Protein AF-A0A1R3HMX6-F1 (afdb_monomer_lite)

pLDDT: mean 74.97, std 18.67, range [32.94, 94.75]

Secondary structure (DSSP, 8-state):
-----------------S------TTEEEEEEEEEE-STTEEEEEEEEEETT--EEEEEEEEE-SSHHHHHHHHHHHHHHHHHHTT--EEEEESSSS-EEE---S-----

Foldseek 3Di:
DDDDDDDPDDDPPPPPQADDDPADDLEKEKDKDWADDPDQKIWIWMWIAHPVGDIDIDTDIDGHPDPVRVVVVNVVVCVVVCVVVVRQWYWYDPDRYDIDTPHDPDPPPD

Sequence (110 aa):
MVRWKKNPSTLPQSNLIQSTPHLQGNEWMRFWKIDKGTGQNFGIAMLARNLQGDSIILCKSIEAATPIKARIKLVRVSHSRLP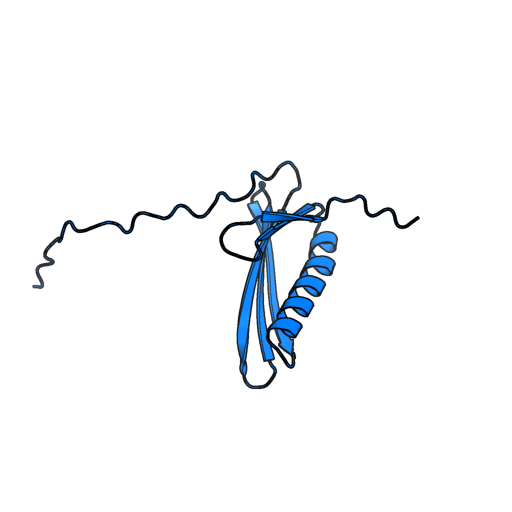QLGANSIWCSFDTGKWTRIMAGKTKVS

Structure (mmCIF, N/CA/C/O backbone):
data_AF-A0A1R3HMX6-F1
#
_entry.id   AF-A0A1R3HMX6-F1
#
loop_
_atom_site.group_PDB
_atom_site.id
_atom_site.type_symbol
_atom_site.label_atom_id
_atom_site.label_alt_id
_atom_site.label_comp_id
_atom_site.label_asym_id
_atom_site.label_entity_id
_atom_site.label_seq_id
_atom_site.pdbx_PDB_ins_code
_atom_site.Cartn_x
_atom_site.Cartn_y
_atom_site.Cartn_z
_atom_site.occupancy
_atom_site.B_iso_or_equiv
_atom_site.auth_seq_id
_atom_site.auth_comp_id
_atom_site.auth_asym_id
_atom_site.auth_atom_id
_atom_site.pdbx_PDB_model_num
ATOM 1 N N . MET A 1 1 ? -42.954 4.759 -22.465 1.00 36.88 1 MET A N 1
ATOM 2 C CA . MET A 1 1 ? -42.008 5.490 -23.338 1.00 36.88 1 MET A CA 1
ATOM 3 C C . MET A 1 1 ? -41.491 6.700 -22.560 1.00 36.88 1 MET A C 1
ATOM 5 O O . MET A 1 1 ? -42.230 7.658 -22.392 1.00 36.88 1 MET A O 1
ATOM 9 N N . VAL A 1 2 ? -40.290 6.621 -21.973 1.00 34.97 2 VAL A N 1
ATOM 10 C CA . VAL A 1 2 ? -39.748 7.667 -21.081 1.00 34.97 2 VAL A CA 1
ATOM 11 C C . VAL A 1 2 ? -38.773 8.544 -21.868 1.00 34.97 2 VAL A C 1
ATOM 13 O O . VAL A 1 2 ? -37.738 8.068 -22.331 1.00 34.97 2 VAL A O 1
ATOM 16 N N . ARG A 1 3 ? -39.122 9.823 -22.053 1.00 36.06 3 ARG A N 1
ATOM 17 C CA . ARG A 1 3 ? -38.261 10.838 -22.678 1.00 36.06 3 ARG A CA 1
ATOM 18 C C . ARG A 1 3 ? -37.225 11.326 -21.665 1.00 36.06 3 ARG A C 1
ATOM 20 O O . ARG A 1 3 ? -37.577 11.993 -20.696 1.00 36.06 3 ARG A O 1
ATOM 27 N N . TRP A 1 4 ? -35.950 11.062 -21.932 1.00 32.94 4 TRP A N 1
ATOM 28 C CA . TRP A 1 4 ? -34.839 11.699 -21.230 1.00 32.94 4 TRP A CA 1
ATOM 29 C C . TRP A 1 4 ? -34.659 13.131 -21.752 1.00 32.94 4 TRP A C 1
ATOM 31 O O . TRP A 1 4 ? -34.309 13.334 -22.915 1.00 32.94 4 TRP A O 1
ATOM 41 N N . LYS A 1 5 ? -34.905 14.136 -20.904 1.00 42.25 5 LYS A N 1
ATOM 42 C CA . LYS A 1 5 ? -34.484 15.519 -21.171 1.00 42.25 5 LYS A CA 1
ATOM 43 C C . LYS A 1 5 ? -32.974 15.611 -20.930 1.00 42.25 5 LYS A C 1
ATOM 45 O O . LYS A 1 5 ? -32.520 15.434 -19.804 1.00 42.25 5 LYS A O 1
ATOM 50 N N . LYS A 1 6 ? -32.196 15.882 -21.984 1.00 45.62 6 LYS A N 1
ATOM 51 C CA . LYS A 1 6 ? -30.782 16.269 -21.868 1.00 45.62 6 LYS A CA 1
ATOM 52 C C . LYS A 1 6 ? -30.715 17.664 -21.240 1.00 45.62 6 LYS A C 1
ATOM 54 O O . LYS A 1 6 ? -30.996 18.642 -21.924 1.00 45.62 6 LYS A O 1
ATOM 59 N N . ASN A 1 7 ? -30.342 17.751 -19.967 1.00 45.91 7 ASN A N 1
ATOM 60 C CA . ASN A 1 7 ? -29.815 18.990 -19.398 1.00 45.91 7 ASN A CA 1
ATOM 61 C C . ASN A 1 7 ? -28.329 19.092 -19.778 1.00 45.91 7 ASN A C 1
ATOM 63 O O . ASN A 1 7 ? -27.558 18.214 -19.385 1.00 45.91 7 ASN A O 1
ATOM 67 N N . PRO A 1 8 ? -27.891 20.126 -20.517 1.00 49.31 8 PRO A N 1
ATOM 68 C CA . PRO A 1 8 ? -26.479 20.416 -20.697 1.00 49.31 8 PRO A CA 1
ATOM 69 C C . PRO A 1 8 ? -26.015 21.237 -19.492 1.00 49.31 8 PRO A C 1
ATOM 71 O O . PRO A 1 8 ? -25.800 22.439 -19.587 1.00 49.31 8 PRO A O 1
ATOM 74 N N . SER A 1 9 ? -25.924 20.613 -18.322 1.00 49.03 9 SER A N 1
ATOM 75 C CA . SER A 1 9 ? -25.411 21.287 -17.131 1.00 49.03 9 SER A CA 1
ATOM 76 C C . SER A 1 9 ? -24.267 20.476 -16.555 1.00 49.03 9 SER A C 1
ATOM 78 O O . SER A 1 9 ? -24.480 19.450 -15.912 1.00 49.03 9 SER A O 1
ATOM 80 N N . THR A 1 10 ? -23.066 20.987 -16.836 1.00 48.91 10 THR A N 1
ATOM 81 C CA . THR A 1 10 ? -21.820 20.754 -16.103 1.00 48.91 10 THR A CA 1
ATOM 82 C C . THR A 1 10 ? -21.446 19.286 -15.949 1.00 48.91 10 THR A C 1
ATOM 84 O O . THR A 1 10 ? -21.768 18.644 -14.950 1.00 48.91 10 THR A O 1
ATOM 87 N N . LEU A 1 11 ? -20.660 18.781 -16.908 1.00 40.22 11 LEU A N 1
ATOM 88 C CA . LEU A 1 11 ? -19.680 17.749 -16.573 1.00 40.22 11 LEU A CA 1
ATOM 89 C C . LEU A 1 11 ? -18.978 18.220 -15.290 1.00 40.22 11 LEU A C 1
ATOM 91 O O . LEU A 1 11 ? -18.529 19.373 -15.276 1.00 40.22 11 LEU A O 1
ATOM 95 N N . PRO A 1 12 ? -18.920 17.417 -14.212 1.00 45.44 12 PRO A N 1
ATOM 96 C CA . PRO A 1 12 ? -18.090 17.779 -13.079 1.00 45.44 12 PRO A CA 1
ATOM 97 C C . PRO A 1 12 ? -16.699 17.986 -13.663 1.00 45.44 12 PRO A C 1
ATOM 99 O O . PRO A 1 12 ? -16.145 17.060 -14.260 1.00 45.44 12 PRO A O 1
ATOM 102 N N . GLN A 1 13 ? -16.190 19.222 -13.596 1.00 40.66 13 GLN A N 1
ATOM 103 C CA . GLN A 1 13 ? -14.806 19.490 -13.945 1.00 40.66 13 GLN A CA 1
ATOM 104 C C . GLN A 1 13 ? -14.008 18.471 -13.155 1.00 40.66 13 GLN A C 1
ATOM 106 O O . GLN A 1 13 ? -14.060 18.450 -11.923 1.00 40.66 13 GLN A O 1
ATOM 111 N N . SER A 1 14 ? -13.364 17.550 -13.867 1.00 42.59 14 SER A N 1
ATOM 112 C CA . SER A 1 14 ? -12.422 16.649 -13.248 1.00 42.59 14 SER A CA 1
ATOM 113 C C . SER A 1 14 ? -11.378 17.566 -12.638 1.00 42.59 14 SER A C 1
ATOM 115 O O . SER A 1 14 ? -10.553 18.125 -13.361 1.00 42.59 14 SER A O 1
ATOM 117 N N . ASN A 1 15 ? -11.448 17.769 -11.324 1.00 42.00 15 ASN A N 1
ATOM 118 C CA . ASN A 1 15 ? -10.305 18.190 -10.544 1.00 42.00 15 ASN A CA 1
ATOM 119 C C . ASN A 1 15 ? -9.281 17.089 -10.788 1.00 42.00 15 ASN A C 1
ATOM 121 O O . ASN A 1 15 ? -9.322 16.050 -10.128 1.00 42.00 15 ASN A O 1
ATOM 125 N N . LEU A 1 16 ? -8.489 17.250 -11.852 1.00 44.06 16 LEU A N 1
ATOM 126 C CA . LEU A 1 16 ? -7.431 16.336 -12.225 1.00 44.06 16 LEU A CA 1
ATOM 127 C C . LEU A 1 16 ? -6.561 16.246 -10.985 1.00 44.06 16 LEU A C 1
ATOM 129 O O . LEU A 1 16 ? -5.925 17.214 -10.572 1.00 44.06 16 LEU A O 1
ATOM 133 N N . ILE A 1 17 ? -6.686 15.092 -10.339 1.00 52.72 17 ILE A N 1
ATOM 134 C CA . ILE A 1 17 ? -5.997 14.719 -9.121 1.00 52.72 17 ILE A CA 1
ATOM 135 C C . ILE A 1 17 ? -4.536 15.109 -9.323 1.00 52.72 17 ILE A C 1
ATOM 137 O O . ILE A 1 17 ? -3.951 14.765 -10.353 1.00 52.72 17 ILE A O 1
ATOM 141 N N . GLN A 1 18 ? -3.990 15.864 -8.367 1.00 55.50 18 GLN A N 1
ATOM 142 C CA . GLN A 1 18 ? -2.585 16.258 -8.339 1.00 55.50 18 GLN A CA 1
ATOM 143 C C . GLN A 1 18 ? -1.703 15.099 -8.815 1.00 55.50 18 GLN A C 1
ATOM 145 O O . GLN A 1 18 ? -1.854 13.958 -8.365 1.00 55.50 18 GLN A O 1
ATOM 150 N N . SER A 1 19 ? -0.864 15.422 -9.799 1.00 60.25 19 SER A N 1
ATOM 151 C CA . SER A 1 19 ? -0.196 14.490 -10.699 1.00 60.25 19 SER A CA 1
ATOM 152 C C . SER A 1 19 ? 0.413 13.305 -9.956 1.00 60.25 19 SER A C 1
ATOM 154 O O . SER A 1 19 ? 1.242 13.450 -9.057 1.00 60.25 19 SER A O 1
ATOM 156 N N . THR A 1 20 ? 0.009 12.100 -10.358 1.00 68.19 20 THR A N 1
ATOM 157 C CA . THR A 1 20 ? 0.745 10.877 -10.032 1.00 68.19 20 THR A CA 1
ATOM 158 C C . THR A 1 20 ? 2.231 11.085 -10.333 1.00 68.19 20 THR A C 1
ATOM 160 O O . THR A 1 20 ? 2.550 11.704 -11.354 1.00 68.19 20 THR A O 1
ATOM 163 N N . PRO A 1 21 ? 3.144 10.592 -9.481 1.00 73.94 21 PRO A N 1
ATOM 164 C CA . PRO A 1 21 ? 4.565 10.826 -9.649 1.00 73.94 21 PRO A CA 1
ATOM 165 C C . PRO A 1 21 ? 4.991 10.239 -10.989 1.00 73.94 21 PRO A C 1
ATOM 167 O O . PRO A 1 21 ? 4.541 9.155 -11.372 1.00 73.94 21 PRO A O 1
ATOM 170 N N . HIS A 1 22 ? 5.858 10.953 -11.699 1.00 78.69 22 HIS A N 1
ATOM 171 C CA . HIS A 1 22 ? 6.509 10.391 -12.869 1.00 78.69 22 HIS A CA 1
ATOM 172 C C . HIS A 1 22 ? 7.486 9.318 -12.382 1.00 78.69 22 HIS A C 1
ATOM 174 O O . HIS A 1 22 ? 8.570 9.632 -11.893 1.00 78.69 22 HIS A O 1
ATOM 180 N N . LEU A 1 23 ? 7.048 8.062 -12.427 1.00 81.19 23 LEU A N 1
ATOM 181 C CA . LEU A 1 23 ? 7.867 6.918 -12.047 1.00 81.19 23 LEU A CA 1
ATOM 182 C C . LEU A 1 23 ? 9.022 6.776 -13.046 1.00 81.19 23 LEU A C 1
ATOM 184 O O . LEU A 1 23 ? 8.839 7.015 -14.237 1.00 81.19 23 LEU A O 1
ATOM 188 N N . GLN A 1 24 ? 10.201 6.376 -12.579 1.00 79.50 24 GLN A N 1
ATOM 189 C CA . GLN A 1 24 ? 11.355 6.085 -13.438 1.00 79.50 24 GLN A CA 1
ATOM 190 C C . GLN A 1 24 ? 11.916 4.687 -13.164 1.00 79.50 24 GLN A C 1
ATOM 192 O O . GLN A 1 24 ? 12.040 4.268 -12.015 1.00 79.50 24 GLN A O 1
ATOM 197 N N . GLY A 1 25 ? 12.298 3.956 -14.215 1.00 78.12 25 GLY A N 1
ATOM 198 C CA . GLY A 1 25 ? 12.935 2.640 -14.087 1.00 78.12 25 GLY A CA 1
ATOM 199 C C . GLY A 1 25 ? 12.082 1.625 -13.311 1.00 78.12 25 GLY A C 1
ATOM 200 O O . GLY A 1 25 ? 10.988 1.276 -13.748 1.00 78.12 25 GLY A O 1
ATOM 201 N N . ASN A 1 26 ? 12.593 1.169 -12.160 1.00 76.38 26 ASN A N 1
ATOM 202 C CA . ASN A 1 26 ? 11.966 0.169 -11.276 1.00 76.38 26 ASN A CA 1
ATOM 203 C C . ASN A 1 26 ? 11.245 0.810 -10.076 1.00 76.38 26 ASN A C 1
ATOM 205 O O . ASN A 1 26 ? 11.262 0.282 -8.959 1.00 76.38 26 ASN A O 1
ATOM 209 N N . GLU A 1 27 ? 10.675 1.994 -10.277 1.00 86.62 27 GLU A N 1
ATOM 210 C CA . GLU A 1 27 ? 9.878 2.680 -9.269 1.00 86.62 27 GLU A CA 1
ATOM 211 C C . GLU A 1 27 ? 8.434 2.189 -9.254 1.00 86.62 27 GLU A C 1
ATOM 213 O O . GLU A 1 27 ? 7.818 1.917 -10.283 1.00 86.62 27 GLU A O 1
ATOM 218 N N . TRP A 1 28 ? 7.891 2.108 -8.047 1.00 88.94 28 TRP A N 1
ATOM 219 C CA . TRP A 1 28 ? 6.551 1.629 -7.776 1.00 88.94 28 TRP A CA 1
ATOM 220 C C . TRP A 1 28 ? 5.746 2.736 -7.121 1.00 88.94 28 TRP A C 1
ATOM 222 O O . TRP A 1 28 ? 6.217 3.403 -6.199 1.00 88.94 28 TRP A O 1
ATOM 232 N N . MET A 1 29 ? 4.504 2.899 -7.549 1.00 89.00 29 MET A N 1
ATOM 233 C CA . MET A 1 29 ? 3.518 3.692 -6.830 1.00 89.00 29 MET A CA 1
ATOM 234 C C . MET A 1 29 ? 2.651 2.780 -5.980 1.00 89.00 29 MET A C 1
ATOM 236 O O . MET A 1 29 ? 2.334 1.664 -6.387 1.00 89.00 29 MET A O 1
ATOM 240 N N . ARG A 1 30 ? 2.247 3.255 -4.806 1.00 87.69 30 ARG A N 1
ATOM 241 C CA . ARG A 1 30 ? 1.426 2.486 -3.876 1.00 87.69 30 ARG A CA 1
ATOM 242 C C . ARG A 1 30 ? 0.202 3.262 -3.425 1.00 87.69 30 ARG A C 1
ATOM 244 O O . ARG A 1 30 ? 0.297 4.415 -3.013 1.00 87.69 30 ARG A O 1
ATOM 251 N N . PHE A 1 31 ? -0.916 2.553 -3.407 1.00 86.25 31 PHE A N 1
ATOM 252 C CA . PHE A 1 31 ? -2.218 2.996 -2.943 1.00 86.25 31 PHE A CA 1
ATOM 253 C C . PHE A 1 31 ? -2.676 2.136 -1.776 1.00 86.25 31 PHE A C 1
ATOM 255 O O . PHE A 1 31 ? -2.412 0.932 -1.727 1.00 86.25 31 PHE A O 1
ATOM 262 N N . TRP A 1 32 ? -3.398 2.754 -0.851 1.00 87.62 32 TRP A N 1
ATOM 263 C CA . TRP A 1 32 ? -3.897 2.106 0.349 1.00 87.62 32 TRP A CA 1
ATOM 264 C C . TRP A 1 32 ? -5.357 2.428 0.579 1.00 87.62 32 TRP A C 1
ATOM 266 O O . TRP A 1 32 ? -5.804 3.547 0.344 1.00 87.62 32 TRP A O 1
ATOM 276 N N . LYS A 1 33 ? -6.061 1.459 1.150 1.00 87.31 33 LYS A N 1
ATOM 277 C CA . LYS A 1 33 ? -7.382 1.645 1.722 1.00 87.31 33 LYS A CA 1
ATOM 278 C C . LYS A 1 33 ? -7.458 0.915 3.054 1.00 87.31 33 LYS A C 1
ATOM 280 O O . LYS A 1 33 ? -6.942 -0.195 3.194 1.00 87.31 33 LYS A O 1
ATOM 285 N N . ILE A 1 34 ? -8.091 1.554 4.031 1.00 89.25 34 ILE A N 1
ATOM 286 C CA . ILE A 1 34 ? -8.437 0.938 5.309 1.00 89.25 34 ILE A CA 1
ATOM 287 C C . ILE A 1 34 ? -9.901 1.219 5.572 1.00 89.25 34 ILE A C 1
ATOM 289 O O . ILE A 1 34 ? -10.290 2.380 5.678 1.00 89.25 34 ILE A O 1
ATOM 293 N N . ASP A 1 35 ? -10.667 0.153 5.737 1.00 91.00 35 ASP A N 1
ATOM 294 C CA . ASP A 1 35 ? -12.079 0.200 6.069 1.00 91.00 35 ASP A CA 1
ATOM 295 C C . ASP A 1 35 ? -12.284 -0.384 7.472 1.00 91.00 35 ASP A C 1
ATOM 297 O O . ASP A 1 35 ? -11.672 -1.388 7.860 1.00 91.00 35 ASP A O 1
ATOM 301 N N . LYS A 1 36 ? -13.133 0.265 8.273 1.00 91.00 36 LYS A N 1
ATOM 302 C CA . LYS A 1 36 ? -13.475 -0.240 9.602 1.00 91.00 36 LYS A CA 1
ATOM 303 C C . LYS A 1 36 ? -14.363 -1.478 9.452 1.00 91.00 36 LYS A C 1
ATOM 305 O O . LYS A 1 36 ? -15.409 -1.408 8.818 1.00 91.00 36 LYS A O 1
ATOM 310 N N . GLY A 1 37 ? -13.936 -2.596 10.038 1.00 85.88 37 GLY A N 1
ATOM 311 C CA . GLY A 1 37 ? -14.732 -3.818 10.136 1.00 85.88 37 GLY A CA 1
ATOM 312 C C . GLY A 1 37 ? -15.484 -3.912 11.466 1.00 85.88 37 GLY A C 1
ATOM 313 O O . GLY A 1 37 ? -15.526 -2.963 12.252 1.00 85.88 37 GLY A O 1
ATOM 314 N N . THR A 1 38 ? -16.049 -5.084 11.742 1.00 85.19 38 THR A N 1
ATOM 315 C CA . THR A 1 38 ? -16.736 -5.378 13.005 1.00 85.19 38 THR A CA 1
ATOM 316 C C . THR A 1 38 ? -15.747 -5.531 14.171 1.00 85.19 38 THR A C 1
ATOM 318 O O . THR A 1 38 ? -14.626 -6.025 14.013 1.00 85.19 38 THR A O 1
ATOM 321 N N . GLY A 1 39 ? -16.144 -5.088 15.369 1.00 87.44 39 GLY A N 1
ATOM 322 C CA . GLY A 1 39 ? -15.314 -5.181 16.577 1.00 87.44 39 GLY A CA 1
ATOM 323 C C . GLY A 1 39 ? -13.987 -4.422 16.452 1.00 87.44 39 GLY A C 1
ATOM 324 O O . GLY A 1 39 ? -13.964 -3.245 16.091 1.00 87.44 39 GLY A O 1
ATOM 325 N N . GLN A 1 40 ? -12.864 -5.087 16.736 1.00 91.12 40 GLN A N 1
ATOM 326 C CA . GLN A 1 40 ? -11.511 -4.523 16.589 1.00 91.12 40 GLN A CA 1
ATOM 327 C C . GLN A 1 40 ? -10.870 -4.812 15.223 1.00 91.12 40 GLN A C 1
ATOM 329 O O . GLN A 1 40 ? -9.706 -4.484 15.001 1.00 91.12 40 GLN A O 1
ATOM 334 N N . ASN A 1 41 ? -11.616 -5.375 14.273 1.00 93.75 41 ASN A N 1
ATOM 335 C CA . ASN A 1 41 ? -11.078 -5.681 12.955 1.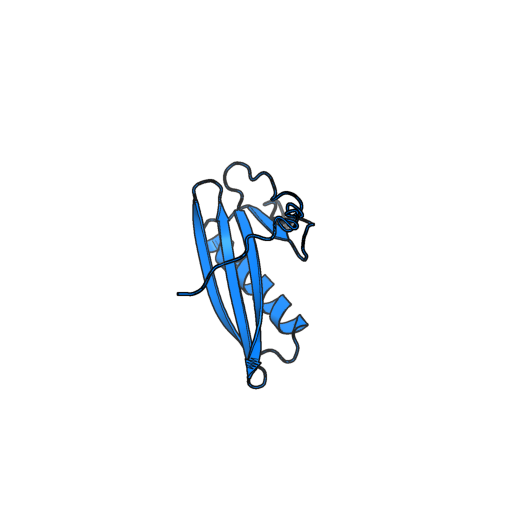00 93.75 41 ASN A CA 1
ATOM 336 C C . ASN A 1 41 ? -11.129 -4.472 12.015 1.00 93.75 41 ASN A C 1
ATOM 338 O O . ASN A 1 41 ? -12.023 -3.622 12.078 1.00 93.75 41 ASN A O 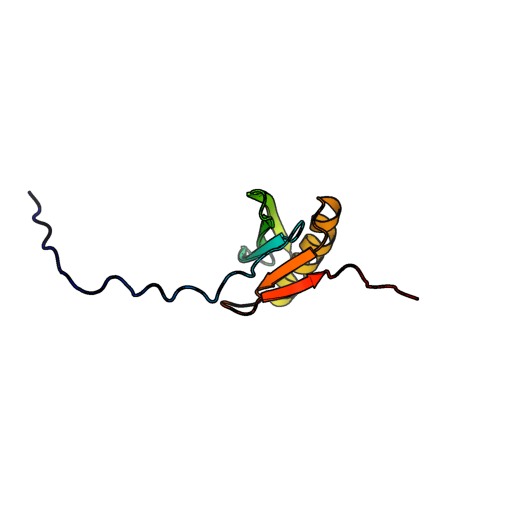1
ATOM 342 N N . PHE A 1 42 ? -10.142 -4.412 11.131 1.00 94.12 42 PHE A N 1
ATOM 343 C CA . PHE A 1 42 ? -10.037 -3.468 10.029 1.00 94.12 42 PHE A CA 1
ATOM 344 C C . PHE A 1 42 ? -9.711 -4.238 8.756 1.00 94.12 42 PHE A C 1
ATOM 346 O O . PHE A 1 42 ? -8.752 -5.013 8.728 1.00 94.12 42 PHE A O 1
ATOM 353 N N . GLY A 1 43 ? -10.491 -4.002 7.705 1.00 92.38 43 GLY A N 1
ATOM 354 C CA . GLY A 1 43 ? -10.148 -4.446 6.363 1.00 92.38 43 GLY A CA 1
ATOM 355 C C . GLY A 1 43 ? -9.075 -3.523 5.803 1.00 92.38 43 GLY A C 1
ATOM 356 O O . GLY A 1 43 ? -9.228 -2.303 5.830 1.00 92.38 43 GLY A O 1
ATOM 357 N N . ILE A 1 44 ? -7.976 -4.089 5.322 1.00 90.00 44 ILE A N 1
ATOM 358 C CA . ILE A 1 44 ? -6.920 -3.345 4.644 1.00 90.00 44 ILE A CA 1
ATOM 359 C C . ILE A 1 44 ? -6.762 -3.858 3.219 1.00 90.00 44 ILE A C 1
ATOM 361 O O . ILE A 1 44 ? -6.743 -5.066 2.981 1.00 90.00 44 ILE A O 1
ATOM 365 N N . ALA A 1 45 ? -6.625 -2.925 2.283 1.00 89.75 45 ALA A N 1
ATOM 366 C CA . ALA A 1 45 ? -6.304 -3.202 0.895 1.00 89.75 45 ALA A CA 1
ATOM 367 C C . ALA A 1 45 ? -5.141 -2.313 0.448 1.00 89.75 45 ALA A C 1
ATOM 369 O O . ALA A 1 45 ? -5.029 -1.146 0.835 1.00 89.75 45 ALA A O 1
ATOM 370 N N . MET A 1 46 ? -4.259 -2.872 -0.365 1.00 90.06 46 MET A N 1
ATOM 371 C CA . MET A 1 46 ? -3.127 -2.180 -0.957 1.00 90.06 46 MET A CA 1
ATOM 372 C C . MET A 1 46 ? -2.965 -2.631 -2.399 1.00 90.06 46 MET A C 1
ATOM 374 O O . MET A 1 46 ? -3.085 -3.818 -2.695 1.00 90.06 46 MET A O 1
ATOM 378 N N . LEU A 1 47 ? -2.672 -1.665 -3.260 1.00 89.44 47 LEU A N 1
ATOM 379 C CA . LEU A 1 47 ? -2.259 -1.877 -4.638 1.00 89.44 47 LEU A CA 1
ATOM 380 C C . LEU A 1 47 ? -0.924 -1.166 -4.829 1.00 89.44 47 LEU A C 1
ATOM 382 O O . LEU A 1 47 ? -0.829 0.033 -4.569 1.00 89.44 47 LEU A O 1
ATOM 386 N N . ALA A 1 48 ? 0.092 -1.879 -5.292 1.00 89.94 48 ALA A N 1
ATOM 387 C CA . ALA A 1 48 ? 1.312 -1.283 -5.808 1.00 89.94 48 ALA A CA 1
ATOM 388 C C . ALA A 1 48 ? 1.433 -1.585 -7.298 1.00 89.94 48 ALA A C 1
ATOM 390 O O . ALA A 1 48 ? 1.096 -2.687 -7.721 1.00 89.94 48 ALA A O 1
ATOM 391 N N . ARG A 1 49 ? 1.897 -0.615 -8.084 1.00 89.81 49 ARG A N 1
ATOM 392 C CA . ARG A 1 49 ? 2.038 -0.742 -9.536 1.00 89.81 49 ARG A CA 1
ATOM 393 C C . ARG A 1 49 ? 3.321 -0.074 -10.025 1.00 89.81 49 ARG A C 1
ATOM 395 O O . ARG A 1 49 ? 3.684 0.976 -9.496 1.00 89.81 49 ARG A O 1
ATOM 402 N N . ASN A 1 50 ? 3.994 -0.662 -11.008 1.00 89.19 50 ASN A N 1
ATOM 403 C CA . ASN A 1 50 ? 5.143 -0.053 -11.690 1.00 89.19 50 ASN A CA 1
ATOM 404 C C . ASN A 1 50 ? 4.768 0.456 -13.098 1.00 89.19 50 ASN A C 1
ATOM 406 O O . ASN A 1 50 ? 3.622 0.333 -13.539 1.00 89.19 50 ASN A O 1
ATOM 410 N N . LEU A 1 51 ? 5.738 1.038 -13.810 1.00 85.38 51 LEU A N 1
ATOM 411 C CA . LEU A 1 51 ? 5.550 1.518 -15.186 1.00 85.38 51 LEU A CA 1
ATOM 412 C C . LEU A 1 51 ? 5.300 0.398 -16.196 1.00 85.38 51 LEU A C 1
ATOM 414 O O . LEU A 1 51 ? 4.619 0.611 -17.194 1.00 85.38 51 LEU A O 1
ATOM 418 N N . GLN A 1 52 ? 5.854 -0.781 -15.936 1.00 85.62 52 GLN A N 1
ATOM 419 C CA . GLN A 1 52 ? 5.755 -1.959 -16.791 1.00 85.62 52 GLN A CA 1
ATOM 420 C C . GLN A 1 52 ? 4.354 -2.590 -16.733 1.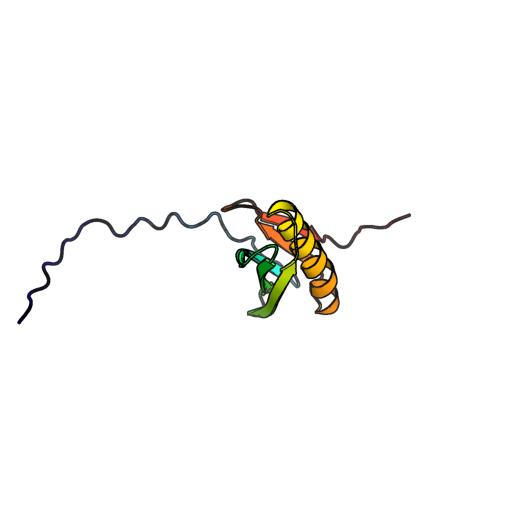00 85.62 52 GLN A C 1
ATOM 422 O O . GLN A 1 52 ? 4.018 -3.437 -17.554 1.00 85.62 52 GLN A O 1
ATOM 427 N N . GLY A 1 53 ? 3.508 -2.137 -15.802 1.00 84.75 53 GLY A N 1
ATOM 428 C CA . GLY A 1 53 ? 2.148 -2.627 -15.614 1.00 84.75 53 GLY A CA 1
ATOM 429 C C . GLY A 1 53 ? 2.033 -3.728 -14.563 1.00 84.75 53 GLY A C 1
ATOM 430 O O . GLY A 1 53 ? 0.907 -4.096 -14.216 1.00 84.75 53 GLY A O 1
ATOM 431 N N . ASP A 1 54 ? 3.151 -4.185 -13.997 1.00 88.19 54 ASP A N 1
ATOM 432 C CA . ASP A 1 54 ? 3.149 -5.159 -12.915 1.00 88.19 54 ASP A CA 1
ATOM 433 C C . ASP A 1 54 ? 2.422 -4.581 -11.713 1.00 88.19 54 ASP A C 1
ATOM 435 O O . ASP A 1 54 ? 2.601 -3.419 -11.333 1.00 88.19 54 ASP A O 1
ATOM 439 N N . SER A 1 55 ? 1.575 -5.413 -11.121 1.00 89.88 55 SER A N 1
ATOM 440 C CA . SER A 1 55 ? 0.703 -5.017 -10.029 1.00 89.88 55 SER A CA 1
ATOM 441 C C . SER A 1 55 ? 0.811 -6.012 -8.883 1.00 89.88 55 SER A C 1
ATOM 443 O O . SER A 1 55 ? 0.727 -7.221 -9.076 1.00 89.88 55 SER A O 1
ATOM 445 N N . ILE A 1 56 ? 0.960 -5.489 -7.671 1.00 88.81 56 ILE A N 1
ATOM 446 C CA . ILE A 1 56 ? 0.958 -6.255 -6.429 1.00 88.81 56 ILE A CA 1
ATOM 447 C C . ILE A 1 56 ? -0.267 -5.833 -5.632 1.00 88.81 56 ILE A C 1
ATOM 449 O O . ILE A 1 56 ? -0.439 -4.654 -5.324 1.00 88.81 56 ILE A O 1
ATOM 453 N N . ILE A 1 57 ? -1.099 -6.804 -5.264 1.00 88.81 57 ILE A N 1
ATOM 454 C CA . ILE A 1 57 ? -2.300 -6.580 -4.460 1.00 88.81 57 ILE A CA 1
ATOM 455 C C . ILE A 1 57 ? -2.126 -7.269 -3.110 1.00 88.81 57 ILE A C 1
ATOM 457 O O . ILE A 1 57 ? -1.711 -8.424 -3.034 1.00 88.81 57 ILE A O 1
ATOM 461 N N . LEU A 1 58 ? -2.464 -6.564 -2.033 1.00 86.94 58 LEU A N 1
ATOM 462 C CA . LEU A 1 58 ? -2.520 -7.128 -0.691 1.00 86.94 58 LEU A CA 1
ATOM 463 C C . LEU A 1 58 ? -3.846 -6.765 -0.041 1.00 86.94 58 LEU A C 1
ATOM 465 O O . LEU A 1 58 ? -4.116 -5.594 0.210 1.00 86.94 58 LEU A O 1
ATOM 469 N N . CYS A 1 59 ? -4.630 -7.786 0.289 1.00 89.00 59 CYS A N 1
ATOM 470 C CA . CYS A 1 59 ? -5.890 -7.655 1.010 1.00 89.00 59 CYS A CA 1
ATOM 471 C C . CYS A 1 59 ? -5.822 -8.503 2.276 1.00 89.00 59 CYS A C 1
ATOM 473 O O . CYS A 1 59 ? -5.459 -9.678 2.219 1.00 89.00 59 CYS A O 1
ATOM 475 N N . LYS A 1 60 ? -6.132 -7.915 3.433 1.00 88.75 60 LYS A N 1
ATOM 476 C CA . LYS A 1 60 ? -6.094 -8.631 4.712 1.00 88.75 60 LYS A CA 1
ATOM 477 C C . LYS A 1 60 ? -7.020 -7.982 5.736 1.00 88.75 60 LYS A C 1
ATOM 479 O O . LYS A 1 60 ? -7.209 -6.772 5.715 1.00 88.75 60 LYS A O 1
ATOM 484 N N . SER A 1 61 ? -7.535 -8.768 6.675 1.00 92.38 61 SER A N 1
ATOM 485 C CA . SER A 1 61 ? -8.094 -8.232 7.920 1.00 92.38 61 SER A CA 1
ATOM 486 C C . SER A 1 61 ? -7.014 -8.155 8.989 1.00 92.38 61 SER A C 1
ATOM 488 O O . SER A 1 61 ? -6.265 -9.111 9.206 1.00 92.38 61 SER A O 1
ATOM 490 N N . ILE A 1 62 ? -6.926 -7.012 9.661 1.00 92.56 62 ILE A N 1
ATOM 491 C CA . ILE A 1 62 ? -6.027 -6.808 10.793 1.00 92.56 62 ILE A CA 1
ATOM 492 C C . ILE A 1 62 ? -6.825 -6.403 12.023 1.00 92.56 62 ILE A C 1
ATOM 494 O O . ILE A 1 62 ? -7.688 -5.531 11.970 1.00 92.56 62 ILE A O 1
ATOM 498 N N . GLU A 1 63 ? -6.490 -7.006 13.151 1.00 94.75 63 GLU A N 1
ATOM 499 C CA . GLU A 1 63 ? -7.008 -6.571 14.437 1.00 94.75 63 GLU A CA 1
ATOM 500 C C . GLU A 1 63 ? -6.218 -5.348 14.920 1.00 94.75 63 GLU A C 1
ATOM 502 O O . GLU A 1 63 ? -4.980 -5.340 14.901 1.00 94.75 63 GLU A O 1
ATOM 507 N N . ALA A 1 64 ? -6.901 -4.287 15.335 1.00 93.69 64 ALA A N 1
ATOM 508 C CA . ALA A 1 64 ? -6.290 -3.100 15.912 1.00 93.69 64 ALA A CA 1
ATOM 509 C C . ALA A 1 64 ? -7.277 -2.358 16.820 1.00 93.69 64 ALA A C 1
ATOM 511 O O . ALA A 1 64 ? -8.452 -2.221 16.502 1.00 93.69 64 ALA A O 1
ATOM 512 N N . ALA A 1 65 ? -6.774 -1.775 17.908 1.00 93.12 65 ALA A N 1
ATOM 513 C CA . ALA A 1 65 ? -7.614 -0.982 18.807 1.00 93.12 65 ALA A CA 1
ATOM 514 C C . ALA A 1 65 ? -8.093 0.340 18.175 1.00 93.12 65 ALA A C 1
ATOM 516 O O . ALA A 1 65 ? -9.154 0.845 18.519 1.00 93.12 65 ALA A O 1
ATOM 517 N N . THR A 1 66 ? -7.315 0.924 17.253 1.00 91.31 66 THR A N 1
ATOM 518 C CA . THR A 1 66 ? -7.628 2.226 16.642 1.00 91.31 66 THR A CA 1
ATOM 519 C C . THR A 1 66 ? -7.307 2.248 15.145 1.00 91.31 66 THR A C 1
ATOM 521 O O . THR A 1 66 ? -6.416 1.511 14.701 1.00 91.31 66 THR A O 1
ATOM 524 N N . PRO A 1 67 ? -7.951 3.137 14.360 1.00 87.88 67 PRO A N 1
ATOM 525 C CA . PRO A 1 67 ? -7.626 3.318 12.943 1.00 87.88 67 PRO A CA 1
ATOM 526 C C . PRO A 1 67 ? -6.153 3.675 12.705 1.00 87.88 67 PRO A C 1
ATOM 528 O O . PRO A 1 67 ? -5.547 3.205 11.746 1.00 87.88 67 PRO A O 1
ATOM 531 N N . ILE A 1 68 ? -5.540 4.454 13.602 1.00 89.62 68 ILE A N 1
ATOM 532 C CA . ILE A 1 68 ? -4.116 4.817 13.519 1.00 89.62 68 ILE A CA 1
ATOM 533 C C . ILE A 1 68 ? -3.231 3.571 13.665 1.00 89.62 68 ILE A C 1
ATOM 535 O O . ILE A 1 68 ? -2.324 3.360 12.861 1.00 89.62 68 ILE A O 1
ATOM 539 N N . LYS A 1 69 ? -3.520 2.694 14.638 1.00 92.00 69 LYS A N 1
ATOM 540 C CA . LYS A 1 69 ? -2.787 1.428 14.804 1.00 92.00 69 LYS A CA 1
ATOM 541 C C . LYS A 1 69 ? -2.964 0.511 13.590 1.00 92.00 69 LYS A C 1
ATOM 543 O O . LYS A 1 69 ? -1.998 -0.125 13.170 1.00 92.00 69 LYS A O 1
ATOM 548 N N . ALA A 1 70 ? -4.158 0.479 12.995 1.00 91.00 70 ALA A N 1
ATOM 549 C CA . ALA A 1 70 ? -4.411 -0.250 11.752 1.00 91.00 70 ALA A CA 1
ATOM 550 C C . ALA A 1 70 ? -3.562 0.296 10.586 1.00 91.00 70 ALA A C 1
ATOM 552 O O . ALA A 1 70 ? -2.899 -0.477 9.894 1.00 91.00 70 ALA A O 1
ATOM 553 N N . ARG A 1 71 ? -3.490 1.627 10.427 1.00 86.94 71 ARG A N 1
ATOM 554 C CA . ARG A 1 71 ? -2.628 2.295 9.432 1.00 86.94 71 ARG A CA 1
ATOM 555 C C . ARG A 1 71 ? -1.165 1.915 9.600 1.00 86.94 71 ARG A C 1
ATOM 557 O O . ARG A 1 71 ? -0.544 1.468 8.641 1.00 86.94 71 ARG A O 1
ATOM 564 N N . ILE A 1 72 ? -0.631 2.004 10.818 1.00 88.88 72 ILE A N 1
ATOM 565 C CA . ILE A 1 72 ? 0.762 1.630 11.107 1.00 88.88 72 ILE A CA 1
ATOM 566 C C . ILE A 1 72 ? 1.025 0.164 10.733 1.00 88.88 72 ILE A C 1
ATOM 568 O O . ILE A 1 72 ? 2.043 -0.141 10.109 1.00 88.88 72 ILE A O 1
ATOM 572 N N . LYS A 1 73 ? 0.104 -0.751 11.066 1.00 90.25 73 LYS A N 1
ATOM 573 C CA . LYS A 1 73 ? 0.215 -2.168 10.688 1.00 90.25 73 LYS A CA 1
ATOM 574 C C . LYS A 1 73 ? 0.217 -2.359 9.165 1.00 90.25 73 LYS A C 1
ATOM 576 O O . LYS A 1 73 ? 1.065 -3.096 8.669 1.00 90.25 73 LYS A O 1
ATOM 581 N N . LEU A 1 74 ? -0.655 -1.672 8.422 1.00 87.44 74 LEU A N 1
ATOM 582 C CA . LEU A 1 74 ? -0.655 -1.702 6.953 1.00 87.44 74 LEU A CA 1
ATOM 583 C C . LEU A 1 74 ? 0.674 -1.196 6.369 1.00 87.44 74 LEU A C 1
ATOM 585 O O . LEU A 1 74 ? 1.241 -1.837 5.479 1.00 87.44 74 LEU A O 1
ATOM 589 N N . VAL A 1 75 ? 1.202 -0.078 6.877 1.00 85.69 75 VAL A N 1
ATOM 590 C CA . VAL A 1 75 ? 2.495 0.460 6.421 1.00 85.69 75 VAL A CA 1
ATOM 591 C C . VAL A 1 75 ? 3.608 -0.563 6.640 1.00 85.69 75 VAL A C 1
ATOM 593 O O . VAL A 1 75 ? 4.360 -0.847 5.712 1.00 85.69 75 VAL A O 1
ATOM 596 N N . ARG A 1 76 ? 3.675 -1.183 7.823 1.00 87.12 76 ARG A N 1
ATOM 597 C CA . ARG A 1 76 ? 4.686 -2.205 8.140 1.00 87.12 76 ARG A CA 1
ATOM 598 C C . ARG A 1 76 ? 4.591 -3.424 7.226 1.00 87.12 76 ARG A C 1
ATOM 600 O O . ARG A 1 76 ? 5.602 -3.857 6.688 1.00 87.12 76 ARG A O 1
ATOM 607 N N . VAL A 1 77 ? 3.383 -3.952 7.027 1.00 86.06 77 VAL A N 1
ATOM 608 C CA . VAL A 1 77 ? 3.154 -5.122 6.165 1.00 86.06 77 VAL A CA 1
ATOM 609 C C . VAL A 1 77 ? 3.521 -4.817 4.714 1.00 86.06 77 VAL A C 1
ATOM 611 O O . VAL A 1 77 ? 4.182 -5.617 4.061 1.00 86.06 77 VAL A O 1
ATOM 614 N N . SER A 1 78 ? 3.121 -3.656 4.198 1.00 84.50 78 SER A N 1
ATOM 615 C CA . SER A 1 78 ? 3.454 -3.278 2.823 1.00 84.50 78 SER A CA 1
ATOM 616 C C . SER A 1 78 ? 4.951 -3.007 2.645 1.00 84.50 78 SER A C 1
ATOM 618 O O . SER A 1 78 ? 5.509 -3.387 1.622 1.00 84.50 78 SER A O 1
ATOM 620 N N . HIS A 1 79 ? 5.623 -2.420 3.637 1.00 83.12 79 HIS A N 1
ATOM 621 C CA . HIS A 1 79 ? 7.069 -2.193 3.596 1.00 83.12 79 HIS A CA 1
ATOM 622 C C . HIS A 1 79 ? 7.886 -3.489 3.678 1.00 83.12 79 HIS A C 1
ATOM 624 O O . HIS A 1 79 ? 8.955 -3.560 3.088 1.00 83.12 79 HIS A O 1
ATOM 630 N N . SER A 1 80 ? 7.417 -4.523 4.383 1.00 84.56 80 SER A N 1
ATOM 631 C CA . SER A 1 80 ? 8.126 -5.810 4.421 1.00 84.56 80 SER A CA 1
ATOM 632 C C . SER A 1 80 ? 7.872 -6.663 3.179 1.0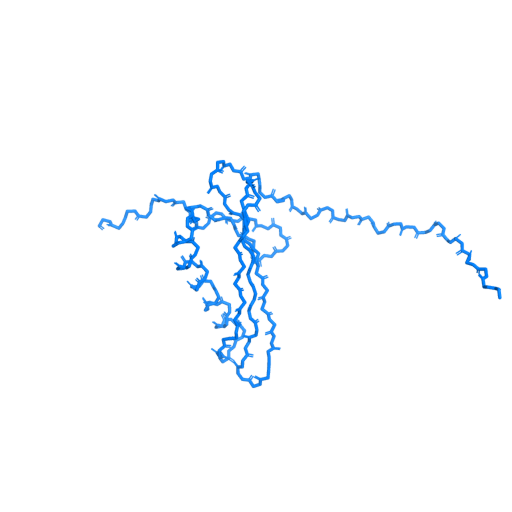0 84.56 80 SER A C 1
ATOM 634 O O . SER A 1 80 ? 8.781 -7.339 2.707 1.00 84.56 80 SER A O 1
ATOM 636 N N . ARG A 1 81 ? 6.651 -6.633 2.628 1.00 83.12 81 ARG A N 1
ATOM 637 C CA . ARG A 1 81 ? 6.264 -7.484 1.493 1.00 83.12 81 ARG A CA 1
ATOM 638 C C . ARG A 1 81 ? 6.712 -6.955 0.140 1.00 83.12 81 ARG A C 1
ATOM 640 O O . ARG A 1 81 ? 7.109 -7.749 -0.699 1.00 83.12 81 ARG A O 1
ATOM 647 N N . LEU A 1 82 ? 6.656 -5.647 -0.090 1.00 82.06 82 LEU A N 1
ATOM 648 C CA . LEU A 1 82 ? 6.940 -5.092 -1.415 1.00 82.06 82 LEU A CA 1
ATOM 649 C C . LEU A 1 82 ? 8.398 -5.316 -1.870 1.00 82.06 82 LEU A C 1
ATOM 651 O O . LEU A 1 82 ? 8.573 -5.759 -3.002 1.00 82.06 82 LEU A O 1
ATOM 655 N N . PRO A 1 83 ? 9.433 -5.152 -1.020 1.00 82.69 83 PRO A N 1
ATOM 656 C CA . PRO A 1 83 ? 10.804 -5.511 -1.390 1.00 82.69 83 PRO A CA 1
ATOM 657 C C . PRO A 1 83 ? 10.986 -7.001 -1.698 1.00 82.69 83 PRO A C 1
ATOM 659 O O . PRO A 1 83 ? 11.681 -7.347 -2.647 1.00 82.69 83 PRO A O 1
ATOM 662 N N . GLN A 1 84 ? 10.318 -7.889 -0.948 1.00 83.56 84 GLN A N 1
ATOM 663 C CA . GLN A 1 84 ? 10.339 -9.339 -1.215 1.00 83.56 84 GLN A CA 1
ATOM 664 C C . GLN A 1 84 ? 9.743 -9.689 -2.586 1.00 83.56 84 GLN A C 1
ATOM 666 O O . GLN A 1 84 ? 10.043 -10.741 -3.137 1.00 83.56 84 GLN A O 1
ATOM 671 N N . LEU A 1 85 ? 8.899 -8.807 -3.122 1.00 80.00 85 LEU A N 1
ATOM 672 C CA . LEU A 1 85 ? 8.251 -8.929 -4.423 1.00 80.00 85 LEU A CA 1
ATOM 673 C C . LEU A 1 85 ? 8.946 -8.073 -5.501 1.00 80.00 85 LEU A C 1
ATOM 675 O O . LEU A 1 85 ? 8.375 -7.849 -6.563 1.00 80.00 85 LEU A O 1
ATOM 679 N N . GLY A 1 86 ? 10.163 -7.580 -5.235 1.00 78.50 86 GLY A N 1
ATOM 680 C CA . GLY A 1 86 ? 10.993 -6.858 -6.206 1.00 78.50 86 GLY A CA 1
ATOM 681 C C . GLY A 1 86 ? 10.793 -5.338 -6.254 1.00 78.50 86 GLY A C 1
ATOM 682 O O . GLY A 1 86 ? 11.395 -4.666 -7.093 1.00 78.50 86 GLY A O 1
ATOM 683 N N . ALA A 1 87 ? 9.981 -4.757 -5.365 1.00 82.50 87 ALA A N 1
ATOM 684 C CA . ALA A 1 87 ? 9.789 -3.310 -5.319 1.00 82.50 87 ALA A CA 1
ATOM 685 C C . ALA A 1 87 ? 10.900 -2.611 -4.518 1.00 82.50 87 ALA A C 1
ATOM 687 O O . ALA A 1 87 ? 10.902 -2.609 -3.285 1.00 82.50 87 ALA A O 1
ATOM 688 N N . ASN A 1 88 ? 11.821 -1.961 -5.232 1.00 75.19 88 ASN A N 1
ATOM 689 C CA . ASN A 1 88 ? 13.021 -1.345 -4.648 1.00 75.19 88 ASN A CA 1
ATOM 690 C C . ASN A 1 88 ? 12.857 0.142 -4.305 1.00 75.19 88 ASN A C 1
ATOM 692 O O . ASN A 1 88 ? 13.594 0.684 -3.483 1.00 75.19 88 ASN A O 1
ATOM 696 N N . SER A 1 89 ? 11.903 0.819 -4.944 1.00 82.69 89 SER A N 1
ATOM 697 C CA . SER A 1 89 ? 11.637 2.237 -4.727 1.00 82.69 89 SER A CA 1
ATOM 698 C C . SER A 1 89 ? 10.145 2.492 -4.755 1.00 82.69 89 SER A C 1
ATOM 700 O O . SER A 1 89 ? 9.498 2.188 -5.752 1.00 82.69 89 SER A O 1
ATOM 702 N N . ILE A 1 90 ? 9.598 3.017 -3.657 1.00 84.94 90 ILE A N 1
ATOM 703 C CA . ILE A 1 90 ? 8.148 3.127 -3.484 1.00 84.94 90 ILE A CA 1
ATOM 704 C C . ILE A 1 90 ? 7.743 4.562 -3.183 1.00 84.94 90 ILE A C 1
ATOM 706 O O . ILE A 1 90 ? 8.136 5.150 -2.169 1.00 84.94 90 ILE A O 1
ATOM 710 N N . TRP A 1 91 ? 6.895 5.078 -4.060 1.00 86.31 91 TRP A N 1
ATOM 711 C CA . TRP A 1 91 ? 6.165 6.323 -3.926 1.00 86.31 91 TRP A CA 1
ATOM 712 C C . TRP A 1 91 ? 4.823 6.082 -3.256 1.00 86.31 91 TRP A C 1
ATOM 714 O O . TRP A 1 91 ? 4.095 5.147 -3.595 1.00 86.31 91 TRP A O 1
ATOM 724 N N . CYS A 1 92 ? 4.486 6.932 -2.294 1.00 82.56 92 CYS A N 1
ATOM 725 C CA . CYS A 1 92 ? 3.239 6.832 -1.548 1.00 82.56 92 CYS A CA 1
ATOM 726 C C . CYS A 1 92 ? 2.605 8.196 -1.368 1.00 82.56 92 CYS A C 1
ATOM 728 O O . CYS A 1 92 ? 3.314 9.166 -1.109 1.00 82.56 92 CYS A O 1
ATOM 730 N N . SER A 1 93 ? 1.279 8.227 -1.412 1.00 77.50 93 SER A N 1
ATOM 731 C CA . SER A 1 93 ? 0.491 9.394 -1.040 1.00 77.50 93 SER A CA 1
ATOM 732 C C . SER A 1 93 ? -0.201 9.137 0.295 1.00 77.50 93 SER A C 1
ATOM 734 O O . SER A 1 93 ? -0.805 8.079 0.485 1.00 77.50 93 SER A O 1
ATOM 736 N N . PHE A 1 94 ? -0.085 10.074 1.235 1.00 64.69 94 PHE A N 1
ATOM 737 C CA . PHE A 1 94 ? -0.772 9.993 2.533 1.00 64.69 94 PHE A CA 1
ATOM 738 C C . PHE A 1 94 ? -2.164 10.647 2.497 1.00 64.69 94 PHE A C 1
ATOM 740 O O . PHE A 1 94 ? -2.996 10.374 3.361 1.00 64.69 94 PHE A O 1
ATOM 747 N N . ASP A 1 95 ? -2.414 11.457 1.470 1.00 63.19 95 ASP A N 1
ATOM 748 C CA . ASP A 1 95 ? -3.633 12.206 1.183 1.00 63.19 95 ASP A CA 1
ATOM 749 C C . ASP A 1 95 ? -3.852 12.309 -0.338 1.00 63.19 95 ASP A C 1
ATOM 751 O O . ASP A 1 95 ? -3.149 11.677 -1.133 1.00 63.19 95 ASP A O 1
ATOM 755 N N . THR A 1 96 ? -4.849 13.077 -0.767 1.00 61.97 96 THR A N 1
ATOM 756 C CA . THR A 1 96 ? -5.070 13.395 -2.180 1.00 61.97 96 THR A CA 1
ATOM 757 C C . THR A 1 96 ? -4.082 14.469 -2.627 1.00 61.97 96 THR A C 1
ATOM 759 O O . THR A 1 96 ? -4.476 15.618 -2.797 1.00 61.97 96 THR A O 1
ATOM 762 N N . GLY A 1 97 ? -2.809 14.112 -2.807 1.00 60.09 97 GLY A N 1
ATOM 763 C CA . GLY A 1 97 ? -1.928 14.953 -3.610 1.00 60.09 97 GLY A CA 1
ATOM 764 C C . GLY A 1 97 ? -0.439 14.900 -3.345 1.00 60.09 97 GLY A C 1
ATOM 765 O O . GLY A 1 97 ? 0.333 15.120 -4.281 1.00 60.09 97 GLY A O 1
ATOM 766 N N . LYS A 1 98 ? 0.003 14.613 -2.114 1.00 73.62 98 LYS A N 1
ATOM 767 C CA . LYS A 1 98 ? 1.435 14.667 -1.806 1.00 73.62 98 LYS A CA 1
ATOM 768 C C . LYS A 1 98 ? 2.090 13.293 -1.873 1.00 73.62 98 LYS A C 1
ATOM 770 O O . LYS A 1 98 ? 2.073 12.516 -0.917 1.00 73.62 98 LYS A O 1
ATOM 775 N N . TRP A 1 99 ? 2.780 13.049 -2.983 1.00 79.81 99 TRP A N 1
ATOM 776 C CA . TRP A 1 99 ? 3.601 11.859 -3.170 1.00 79.81 99 TRP A CA 1
ATOM 777 C C . TRP A 1 99 ? 4.976 12.014 -2.523 1.00 79.81 99 TRP A C 1
ATOM 779 O O . TRP A 1 99 ? 5.731 12.935 -2.821 1.00 79.81 99 TRP A O 1
ATOM 789 N N . THR A 1 100 ? 5.313 11.079 -1.640 1.00 78.62 100 THR A N 1
ATOM 790 C CA . THR A 1 100 ? 6.623 10.984 -0.994 1.00 78.62 100 THR A CA 1
ATOM 791 C C . THR A 1 100 ? 7.275 9.656 -1.357 1.00 78.62 100 THR A C 1
ATOM 793 O O . THR A 1 100 ? 6.646 8.597 -1.268 1.00 78.62 100 THR A O 1
ATOM 796 N N . ARG A 1 101 ? 8.551 9.699 -1.739 1.00 78.75 101 ARG A N 1
ATOM 797 C CA . ARG A 1 101 ? 9.379 8.506 -1.922 1.00 78.75 101 ARG A CA 1
ATOM 798 C C . ARG A 1 101 ? 9.871 8.035 -0.557 1.00 78.75 101 ARG A C 1
ATOM 800 O O . ARG A 1 101 ? 10.657 8.729 0.078 1.00 78.75 101 ARG A O 1
ATOM 807 N N . ILE A 1 102 ? 9.393 6.880 -0.094 1.00 71.62 102 ILE A N 1
ATOM 808 C CA . ILE A 1 102 ? 9.703 6.385 1.263 1.00 71.62 102 ILE A CA 1
ATOM 809 C C . ILE A 1 102 ? 10.822 5.338 1.276 1.00 71.62 102 ILE A C 1
ATOM 811 O O . ILE A 1 102 ? 11.446 5.115 2.306 1.00 71.62 102 ILE A O 1
ATOM 815 N N . MET A 1 103 ? 11.093 4.706 0.133 1.00 65.06 103 MET A N 1
ATOM 816 C CA . MET A 1 103 ? 12.253 3.834 -0.045 1.00 65.06 103 MET A CA 1
ATOM 817 C C . MET A 1 103 ? 13.117 4.396 -1.169 1.00 65.06 103 MET A C 1
ATOM 819 O O . MET A 1 103 ? 12.814 4.237 -2.347 1.00 65.06 103 MET A O 1
ATOM 823 N N . ALA A 1 104 ? 14.180 5.099 -0.801 1.00 58.59 104 ALA A N 1
ATOM 824 C CA . ALA A 1 104 ? 15.335 5.308 -1.661 1.00 58.59 104 ALA A CA 1
ATOM 825 C C . ALA A 1 104 ? 16.441 4.453 -1.041 1.00 58.59 104 ALA A C 1
ATOM 827 O O . ALA A 1 104 ? 16.777 4.671 0.118 1.00 58.59 104 ALA A O 1
ATOM 828 N N . GLY A 1 105 ? 16.921 3.427 -1.749 1.00 46.97 105 GLY A N 1
ATOM 829 C CA . GLY A 1 105 ? 17.767 2.344 -1.222 1.00 46.97 105 GLY A CA 1
ATOM 830 C C . GLY A 1 105 ? 19.160 2.745 -0.713 1.00 46.97 105 GLY A C 1
ATOM 831 O O . GLY A 1 105 ? 20.157 2.206 -1.177 1.00 46.97 105 GLY A O 1
ATOM 832 N N . LYS A 1 106 ? 19.256 3.670 0.245 1.00 45.16 106 LYS A N 1
ATOM 833 C CA . LYS A 1 106 ? 20.495 4.059 0.927 1.00 45.16 106 LYS A CA 1
ATOM 834 C C . LYS A 1 106 ? 20.264 4.330 2.415 1.00 45.16 106 LYS A C 1
ATOM 836 O O . LYS A 1 106 ? 20.747 5.326 2.938 1.00 45.16 106 LYS A O 1
ATOM 841 N N . THR A 1 107 ? 19.587 3.435 3.130 1.00 42.69 107 THR A N 1
ATOM 842 C CA . THR A 1 107 ? 19.800 3.367 4.584 1.00 42.69 107 THR A CA 1
ATOM 843 C C . THR A 1 107 ? 20.999 2.456 4.821 1.00 42.69 107 THR A C 1
ATOM 845 O O . THR A 1 107 ? 20.845 1.259 5.046 1.00 42.69 107 THR A O 1
ATOM 848 N N . LYS A 1 108 ? 22.214 3.008 4.704 1.00 36.50 108 LYS A N 1
ATOM 849 C CA . LYS A 1 108 ? 23.376 2.400 5.358 1.00 36.50 108 LYS A CA 1
ATOM 850 C C . LYS A 1 108 ? 23.184 2.643 6.850 1.00 36.50 108 LYS A C 1
ATOM 852 O O . LYS A 1 108 ? 23.296 3.780 7.294 1.00 36.50 108 LYS A O 1
ATOM 857 N N . VAL A 1 109 ? 22.842 1.600 7.596 1.00 37.75 109 VAL A N 1
ATOM 858 C CA . VAL A 1 109 ? 23.070 1.598 9.041 1.00 37.75 109 VAL A CA 1
ATOM 859 C C . VAL A 1 109 ? 24.552 1.269 9.192 1.00 37.75 109 V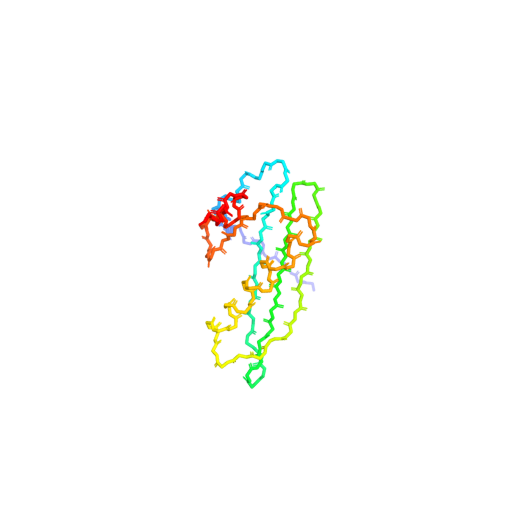AL A C 1
ATOM 861 O O . VAL A 1 109 ? 24.947 0.129 8.959 1.00 37.75 109 VAL A O 1
ATOM 864 N N . SER A 1 110 ? 25.369 2.301 9.395 1.00 37.28 110 SER A N 1
ATOM 865 C CA . SER A 1 110 ? 26.749 2.163 9.871 1.00 37.28 110 SER A CA 1
ATOM 866 C C . SER A 1 110 ? 26.750 2.018 11.380 1.00 37.28 110 SER A C 1
ATOM 868 O O . SER A 1 110 ? 26.012 2.820 12.000 1.00 37.28 110 SER A O 1
#

Organism: NCBI:txid93759

Radius of gyration: 18.76 Å; chains: 1; bounding box: 69×31×42 Å